Protein AF-A0AAW2D4H1-F1 (afdb_monomer_lite)

Secondary structure (DSSP, 8-state):
--------------------------------S-----PPPP--------PPPSSPPPGGGS-PPPPHHHHHS------------S-HHHHHHHTSTT--HHHHHHHHHHHHHTTSGGGGS-----

Radius of gyration: 29.61 Å; chains: 1; bounding box: 42×79×63 Å

pLDDT: mean 73.7, std 22.57, range [31.89, 97.81]

Structure (mmCIF, N/CA/C/O backbone):
data_AF-A0AAW2D4H1-F1
#
_entry.id   AF-A0AAW2D4H1-F1
#
loop_
_atom_site.group_PDB
_atom_site.id
_atom_site.type_symbol
_atom_site.label_atom_id
_atom_site.label_alt_id
_atom_site.label_comp_id
_atom_site.label_asym_id
_atom_site.label_entity_id
_atom_site.label_seq_id
_atom_site.pdbx_PDB_ins_code
_atom_site.Cartn_x
_atom_site.Cartn_y
_atom_site.Cartn_z
_atom_site.occupancy
_atom_site.B_iso_or_equiv
_atom_site.auth_seq_id
_atom_site.auth_c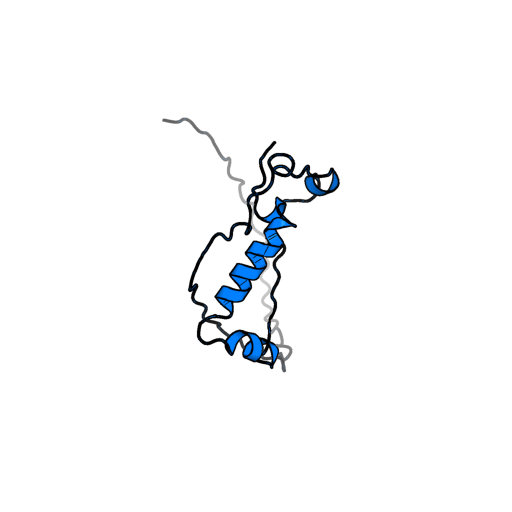omp_id
_atom_site.auth_asym_id
_atom_site.auth_atom_id
_atom_site.pdbx_PDB_model_num
ATOM 1 N N . MET A 1 1 ? -0.583 -34.265 37.117 1.00 39.25 1 MET A N 1
ATOM 2 C CA . MET A 1 1 ? -0.634 -35.539 36.367 1.00 39.25 1 MET A CA 1
ATOM 3 C C . MET A 1 1 ? -1.907 -36.240 36.821 1.00 39.25 1 MET A C 1
ATOM 5 O O . MET A 1 1 ? -1.938 -36.680 37.952 1.00 39.25 1 MET A O 1
ATOM 9 N N . GLY A 1 2 ? -3.047 -36.218 36.140 1.00 37.97 2 GLY A N 1
ATOM 10 C CA . GLY A 1 2 ? -3.307 -36.149 34.706 1.00 37.97 2 GLY A CA 1
ATOM 11 C C . GLY A 1 2 ? -4.088 -37.411 34.333 1.00 37.97 2 GLY A C 1
ATOM 12 O O . GLY A 1 2 ? -3.519 -38.286 33.697 1.00 37.97 2 GLY A O 1
ATOM 13 N N . ASP A 1 3 ? -5.336 -37.532 34.803 1.00 35.50 3 ASP A N 1
ATOM 14 C CA . ASP A 1 3 ? -6.242 -38.627 34.430 1.00 35.50 3 ASP A CA 1
ATOM 15 C C . ASP A 1 3 ? -7.138 -38.134 33.285 1.00 35.50 3 ASP A C 1
ATOM 17 O O . ASP A 1 3 ? -8.110 -37.406 33.486 1.00 35.50 3 ASP A O 1
ATOM 21 N N . GLY A 1 4 ? -6.712 -38.439 32.060 1.00 41.59 4 GLY A N 1
ATOM 22 C CA . GLY A 1 4 ? -7.370 -38.066 30.814 1.00 41.59 4 GLY A CA 1
ATOM 23 C C . GLY A 1 4 ? -7.691 -39.317 30.012 1.00 41.59 4 GLY A C 1
ATOM 24 O O . GLY A 1 4 ? -6.868 -39.795 29.236 1.00 41.59 4 GLY A O 1
ATOM 25 N N . ARG A 1 5 ? -8.902 -39.839 30.209 1.00 42.41 5 ARG A N 1
ATOM 26 C CA . ARG A 1 5 ? -9.522 -40.872 29.373 1.00 42.41 5 ARG A CA 1
ATOM 27 C C . ARG A 1 5 ? -9.849 -40.298 27.995 1.00 42.41 5 ARG A C 1
ATOM 29 O O . ARG A 1 5 ? -10.676 -39.398 27.912 1.00 42.41 5 ARG A O 1
ATOM 36 N N . TRP A 1 6 ? -9.288 -40.884 26.936 1.00 32.50 6 TRP A N 1
ATOM 37 C CA . TRP A 1 6 ? -9.832 -40.798 25.579 1.00 32.50 6 TRP A CA 1
ATOM 38 C C . TRP A 1 6 ? -9.635 -42.093 24.784 1.00 32.50 6 TRP A C 1
ATOM 40 O O . TRP A 1 6 ? -8.609 -42.758 24.887 1.00 32.50 6 TRP A O 1
ATOM 50 N N . ALA A 1 7 ? -10.642 -42.331 23.939 1.00 36.66 7 ALA A N 1
ATOM 51 C CA . ALA A 1 7 ? -10.706 -43.197 22.763 1.00 36.66 7 ALA A CA 1
ATOM 52 C C . ALA A 1 7 ? -10.876 -44.713 22.981 1.00 36.66 7 ALA A C 1
ATOM 54 O O . ALA A 1 7 ? -9.922 -45.485 23.041 1.00 36.66 7 ALA A O 1
ATOM 55 N N . MET A 1 8 ? -12.141 -45.151 22.939 1.00 41.62 8 MET A N 1
ATOM 56 C CA . MET A 1 8 ? -12.475 -46.475 22.417 1.00 41.62 8 MET A CA 1
ATOM 57 C C . MET A 1 8 ? -12.101 -46.540 20.933 1.00 41.62 8 MET A C 1
ATOM 59 O O . MET A 1 8 ? -12.550 -45.722 20.129 1.00 41.62 8 MET A O 1
ATOM 63 N N . GLY A 1 9 ? -11.279 -47.528 20.590 1.00 35.72 9 GLY A N 1
ATOM 64 C CA . GLY A 1 9 ? -10.988 -47.908 19.217 1.00 35.72 9 GLY A CA 1
ATOM 65 C C . GLY A 1 9 ? -12.203 -48.553 18.555 1.00 35.72 9 GLY A C 1
ATOM 66 O O . GLY A 1 9 ? -12.849 -49.431 19.126 1.00 35.72 9 GLY A O 1
ATOM 67 N N . LEU A 1 10 ? -12.492 -48.138 17.324 1.00 42.41 10 LEU A N 1
ATOM 68 C CA . LEU A 1 10 ? -13.411 -48.850 16.447 1.00 42.41 10 LEU A CA 1
ATOM 69 C C . LEU A 1 10 ? -12.706 -50.095 15.905 1.00 42.41 10 LEU A C 1
ATOM 71 O O . LEU A 1 10 ? -11.738 -50.019 15.145 1.00 42.41 10 LEU A O 1
ATOM 75 N N . GLY A 1 11 ? -13.197 -51.247 16.357 1.00 36.50 11 GLY A N 1
ATOM 76 C CA . GLY A 1 11 ? -12.828 -52.561 15.861 1.00 36.50 11 GLY A CA 1
ATOM 77 C C . GLY A 1 11 ? -13.186 -52.732 14.386 1.00 36.50 11 GLY A C 1
ATOM 78 O O . GLY A 1 11 ? -14.227 -52.288 13.906 1.00 36.50 11 GLY A O 1
ATOM 79 N N . ARG A 1 12 ? -12.275 -53.397 13.680 1.00 38.38 12 ARG A N 1
ATOM 80 C CA . ARG A 1 12 ? -12.410 -53.869 12.303 1.00 38.38 12 ARG A CA 1
ATOM 81 C C . ARG A 1 12 ? -13.477 -54.966 12.225 1.00 38.38 12 ARG A C 1
ATOM 83 O O . ARG A 1 12 ? -13.534 -55.814 13.111 1.00 38.38 12 ARG A O 1
ATOM 90 N N . LEU A 1 13 ? -14.187 -55.047 11.101 1.00 34.97 13 LEU A N 1
ATOM 91 C CA . LEU A 1 13 ? -14.664 -56.326 10.572 1.00 34.97 13 LEU A CA 1
ATOM 92 C C . LEU A 1 13 ? -14.050 -56.516 9.183 1.00 34.97 13 LEU A C 1
ATOM 94 O O . LEU A 1 13 ? -14.068 -55.603 8.359 1.00 34.97 13 LEU A O 1
ATOM 98 N N . ALA A 1 14 ? -13.450 -57.680 8.963 1.00 38.44 14 ALA A N 1
ATOM 99 C CA . ALA A 1 14 ? -12.768 -58.050 7.735 1.00 38.44 14 ALA A CA 1
ATOM 100 C C . ALA A 1 14 ? -13.439 -59.262 7.077 1.00 38.44 14 ALA A C 1
ATOM 102 O O . ALA A 1 14 ? -14.076 -60.067 7.749 1.00 38.44 14 ALA A O 1
ATOM 103 N N . MET A 1 15 ? -13.106 -59.408 5.791 1.00 31.89 15 MET A N 1
ATOM 104 C CA . MET A 1 15 ? -13.123 -60.606 4.943 1.00 31.89 15 MET A CA 1
ATOM 105 C C . MET A 1 15 ? -14.374 -60.876 4.097 1.00 31.89 15 MET A C 1
ATOM 107 O O . MET A 1 15 ? -15.346 -61.478 4.533 1.00 31.89 15 MET A O 1
ATOM 111 N N . GLY A 1 16 ? -14.233 -60.562 2.807 1.00 32.69 16 GLY A N 1
ATOM 112 C CA . GLY A 1 16 ? -14.757 -61.378 1.717 1.00 32.69 16 GLY A CA 1
ATOM 113 C C . GLY A 1 16 ? -13.597 -61.756 0.792 1.00 32.69 16 GLY A C 1
ATOM 114 O O . GLY A 1 16 ? -13.008 -60.888 0.152 1.00 32.69 16 GLY A O 1
ATOM 115 N N . LEU A 1 17 ? -13.232 -63.039 0.778 1.00 36.53 17 LEU A N 1
ATOM 116 C CA . LEU A 1 17 ? -12.260 -63.640 -0.136 1.00 36.53 17 LEU A CA 1
ATOM 117 C C . LEU A 1 17 ? -12.914 -63.839 -1.508 1.00 36.53 17 LEU A C 1
ATOM 119 O O . LEU A 1 17 ? -13.886 -64.578 -1.629 1.00 36.53 17 LEU A O 1
ATOM 123 N N . GLY A 1 18 ? -12.345 -63.218 -2.538 1.00 35.84 18 GLY A N 1
ATOM 124 C CA . GLY A 1 18 ? -12.681 -63.458 -3.938 1.00 35.84 18 GLY A CA 1
ATOM 125 C C . GLY A 1 18 ? -11.406 -63.451 -4.770 1.00 35.84 18 GLY A C 1
ATOM 126 O O . GLY A 1 18 ? -10.929 -62.400 -5.186 1.00 35.84 18 GLY A O 1
ATOM 127 N N . VAL A 1 19 ? -10.823 -64.633 -4.969 1.00 39.22 19 VAL A N 1
ATOM 128 C CA . VAL A 1 19 ? -9.710 -64.853 -5.896 1.00 39.22 19 VAL A CA 1
ATOM 129 C C . VAL A 1 19 ? -10.276 -64.835 -7.314 1.00 39.22 19 VAL A C 1
ATOM 131 O O . VAL A 1 19 ? -10.979 -65.753 -7.720 1.00 39.22 19 VAL A O 1
ATOM 134 N N . GLY A 1 20 ? -9.952 -63.786 -8.065 1.00 36.38 20 GLY A N 1
ATOM 135 C CA . GLY A 1 20 ? -10.262 -63.648 -9.484 1.00 36.38 20 GLY A CA 1
ATOM 136 C C . GLY A 1 20 ? -9.147 -62.866 -10.161 1.00 36.38 20 GLY A C 1
ATOM 137 O O . GLY A 1 20 ? -9.109 -61.641 -10.122 1.00 36.38 20 GLY A O 1
ATOM 138 N N . ARG A 1 21 ? -8.188 -63.592 -10.731 1.00 43.25 21 ARG A N 1
ATOM 139 C CA . ARG A 1 21 ? -7.078 -63.046 -11.509 1.00 43.25 21 ARG A CA 1
ATOM 140 C C . ARG A 1 21 ? -7.631 -62.599 -12.865 1.00 43.25 21 ARG A C 1
ATOM 142 O O . ARG A 1 21 ? -7.955 -63.446 -13.689 1.00 43.25 21 ARG A O 1
ATOM 149 N N . GLN A 1 22 ? -7.690 -61.296 -13.118 1.00 39.09 22 GLN A N 1
ATOM 150 C CA . GLN A 1 22 ? -7.777 -60.779 -14.482 1.00 39.09 22 GLN A CA 1
ATOM 151 C C . GLN A 1 22 ? -6.876 -59.552 -14.610 1.00 39.09 22 GLN A C 1
ATOM 153 O O . GLN A 1 22 ? -7.150 -58.479 -14.081 1.00 39.09 22 GLN A O 1
ATOM 158 N N . ALA A 1 23 ? -5.746 -59.760 -15.284 1.00 45.53 23 ALA A N 1
ATOM 159 C CA . ALA A 1 23 ? -4.864 -58.707 -15.749 1.00 45.53 23 ALA A CA 1
ATOM 160 C C . ALA A 1 23 ? -5.573 -57.967 -16.894 1.00 45.53 23 ALA A C 1
ATOM 162 O O . ALA A 1 23 ? -5.450 -58.329 -18.061 1.00 45.53 23 ALA A O 1
ATOM 163 N N . GLY A 1 24 ? -6.368 -56.959 -16.544 1.00 37.62 24 GLY A N 1
ATOM 164 C CA . GLY A 1 24 ? -6.857 -55.960 -17.483 1.00 37.62 24 GLY A CA 1
ATOM 165 C C . GLY A 1 24 ? -5.780 -54.901 -17.655 1.00 37.62 24 GLY A C 1
ATOM 166 O O . GLY A 1 24 ? -5.629 -54.026 -16.808 1.00 37.62 24 GLY A O 1
ATOM 167 N N . SER A 1 25 ? -4.998 -55.016 -18.726 1.00 42.81 25 SER A N 1
ATOM 168 C CA . SER A 1 25 ? -4.071 -53.978 -19.166 1.00 42.81 25 SER A CA 1
ATOM 169 C C . SER A 1 25 ? -4.870 -52.691 -19.396 1.00 42.81 25 SER A C 1
ATOM 171 O O . SER A 1 25 ? -5.652 -52.601 -20.345 1.00 42.81 25 SER A O 1
ATOM 173 N N . ALA A 1 26 ? -4.730 -51.714 -18.497 1.00 41.94 26 ALA A N 1
ATOM 174 C CA . ALA A 1 26 ? -5.222 -50.368 -18.734 1.00 41.94 26 ALA A CA 1
ATOM 175 C C . ALA A 1 26 ? -4.384 -49.790 -19.877 1.00 41.94 26 ALA A C 1
ATOM 177 O O . ALA A 1 26 ? -3.253 -49.345 -19.693 1.00 41.94 26 ALA A O 1
ATOM 178 N N . LYS A 1 27 ? -4.936 -49.903 -21.085 1.00 46.78 27 LYS A N 1
ATOM 179 C CA . LYS A 1 27 ? -4.441 -49.297 -22.313 1.00 46.78 27 LYS A CA 1
ATOM 180 C C . LYS A 1 27 ? -4.147 -47.826 -22.017 1.00 46.78 27 LYS A C 1
ATOM 182 O O . LYS A 1 27 ? -5.073 -47.074 -21.720 1.00 46.78 27 LYS A O 1
ATOM 187 N N . GLN A 1 28 ? -2.872 -47.436 -22.059 1.00 46.88 28 GLN A N 1
ATOM 188 C CA . GLN A 1 28 ? -2.508 -46.025 -22.065 1.00 46.88 28 GLN A CA 1
ATOM 189 C C . GLN A 1 28 ? -3.162 -45.401 -23.295 1.00 46.88 28 GLN A C 1
ATOM 191 O O . GLN A 1 28 ? -2.829 -45.730 -24.433 1.00 46.88 28 GLN A O 1
ATOM 196 N N . ILE A 1 29 ? -4.166 -44.569 -23.048 1.00 46.25 29 ILE A N 1
ATOM 197 C CA . ILE A 1 29 ? -4.687 -43.649 -24.045 1.00 46.25 29 ILE A CA 1
ATOM 198 C C . ILE A 1 29 ? -3.627 -42.556 -24.133 1.00 46.25 29 ILE A C 1
ATOM 200 O O . ILE A 1 29 ? -3.303 -41.937 -23.121 1.00 46.25 29 ILE A O 1
ATOM 204 N N . GLY A 1 30 ? -3.012 -42.448 -25.311 1.00 44.47 30 GLY A N 1
ATOM 205 C CA . GLY A 1 30 ? -1.860 -41.597 -25.574 1.00 44.47 30 GLY A CA 1
ATOM 206 C C . GLY A 1 30 ? -2.100 -40.165 -25.119 1.00 44.47 30 GLY A C 1
ATOM 207 O O . GLY A 1 30 ? -3.026 -39.506 -25.585 1.00 44.47 30 GLY A O 1
ATOM 208 N N . ASP A 1 31 ? -1.249 -39.710 -24.207 1.00 47.47 31 ASP A N 1
ATOM 209 C CA . ASP A 1 31 ? -1.188 -38.326 -23.759 1.00 47.47 31 ASP A CA 1
ATOM 210 C C . ASP A 1 31 ? -0.292 -37.559 -24.743 1.00 47.47 31 ASP A C 1
ATOM 212 O O . ASP A 1 31 ? 0.866 -37.232 -24.476 1.00 47.47 31 ASP A O 1
ATOM 216 N N . GLU A 1 32 ? -0.793 -37.384 -25.967 1.00 51.50 32 GLU A N 1
ATOM 217 C CA . GLU A 1 32 ? -0.157 -36.511 -26.944 1.00 51.50 32 GLU A CA 1
ATOM 218 C C . GLU A 1 32 ? -0.589 -35.065 -26.684 1.00 51.50 32 GLU A C 1
ATOM 220 O O . GLU A 1 32 ? -1.694 -34.643 -27.017 1.00 51.50 32 GLU A O 1
ATOM 225 N N . GLY A 1 33 ? 0.353 -34.275 -26.164 1.00 54.44 33 GLY A N 1
ATOM 226 C CA . GLY A 1 33 ? 0.618 -32.995 -26.816 1.00 54.44 33 GLY A CA 1
ATOM 227 C C . GLY A 1 33 ? 0.316 -31.703 -26.063 1.00 54.44 33 GLY A C 1
ATOM 228 O O . GLY A 1 33 ? 0.113 -30.686 -26.714 1.00 54.44 33 GLY A O 1
ATOM 229 N N . ALA A 1 34 ? 0.374 -31.671 -24.732 1.00 60.31 34 ALA A N 1
ATOM 230 C CA . ALA A 1 34 ? 0.640 -30.419 -24.013 1.00 60.31 34 ALA A CA 1
ATOM 231 C C . ALA A 1 34 ? 1.661 -30.662 -22.896 1.00 60.31 34 ALA A C 1
ATOM 233 O O . ALA A 1 34 ? 1.328 -30.831 -21.725 1.00 60.31 34 ALA A O 1
ATOM 234 N N . SER A 1 35 ? 2.943 -30.693 -23.279 1.00 70.31 35 SER A N 1
ATOM 235 C CA . SER A 1 35 ? 4.059 -30.711 -22.332 1.00 70.31 35 SER A CA 1
ATOM 236 C C . SER A 1 35 ? 4.150 -29.346 -21.644 1.00 70.31 35 SER A C 1
ATOM 238 O O . SER A 1 35 ? 4.842 -28.432 -22.101 1.00 70.31 35 SER A O 1
ATOM 240 N N . TRP A 1 36 ? 3.406 -29.177 -20.551 1.00 69.56 36 TRP A N 1
ATOM 241 C CA . TRP A 1 36 ? 3.544 -28.014 -19.684 1.00 69.56 36 TRP A CA 1
ATOM 242 C C . TRP A 1 36 ? 4.936 -28.037 -19.065 1.00 69.56 36 TRP A C 1
ATOM 244 O O . TRP A 1 36 ? 5.244 -28.848 -18.188 1.00 69.56 36 TRP A O 1
ATOM 254 N N . ARG A 1 37 ? 5.805 -27.140 -19.529 1.00 80.69 37 ARG A N 1
ATOM 255 C CA . ARG A 1 37 ? 7.103 -26.942 -18.893 1.00 80.69 37 ARG A CA 1
ATOM 256 C C . ARG A 1 37 ? 6.867 -26.356 -17.507 1.00 80.69 37 ARG A C 1
ATOM 258 O O . ARG A 1 37 ? 6.388 -25.233 -17.375 1.00 80.69 37 ARG A O 1
ATOM 265 N N . LYS A 1 38 ? 7.225 -27.114 -16.469 1.00 84.00 38 LYS A N 1
ATOM 266 C CA . LYS A 1 38 ? 7.372 -26.567 -15.119 1.00 84.00 38 LYS A CA 1
ATOM 267 C C . LYS A 1 38 ? 8.539 -25.588 -15.146 1.00 84.00 38 LYS A C 1
ATOM 269 O O . LYS A 1 38 ? 9.687 -26.002 -15.280 1.00 84.00 38 LYS A O 1
ATOM 274 N N . VAL A 1 39 ? 8.238 -24.301 -15.041 1.00 86.88 39 VAL A N 1
ATOM 275 C CA . VAL A 1 39 ? 9.250 -23.261 -14.861 1.00 86.88 39 VAL A CA 1
ATOM 276 C C . VAL A 1 39 ? 9.394 -23.020 -13.365 1.00 86.88 39 VAL A C 1
ATOM 278 O O . VAL A 1 39 ? 8.417 -22.707 -12.687 1.00 86.88 39 VAL A O 1
ATOM 281 N N . LYS A 1 40 ? 10.609 -23.196 -12.843 1.00 90.31 40 LYS A N 1
ATOM 282 C CA . LYS A 1 40 ? 10.963 -22.778 -11.487 1.00 90.31 40 LYS A CA 1
ATOM 283 C C . LYS A 1 40 ? 11.401 -21.317 -11.566 1.00 90.31 40 LYS A C 1
ATOM 285 O O . LYS A 1 40 ? 12.382 -21.020 -12.240 1.00 90.31 40 LYS A O 1
ATOM 290 N N . VAL A 1 41 ? 10.659 -20.428 -10.917 1.00 91.50 41 VAL A N 1
ATOM 291 C CA . VAL A 1 41 ? 11.043 -19.020 -10.761 1.00 91.50 41 VAL A CA 1
ATOM 292 C C . VAL A 1 41 ? 11.727 -18.875 -9.408 1.00 91.50 41 VAL A C 1
ATOM 294 O O . VAL A 1 41 ? 11.199 -19.340 -8.399 1.00 91.50 41 VAL A O 1
ATOM 297 N N . GLU A 1 42 ? 12.907 -18.265 -9.394 1.00 93.00 42 GLU A N 1
ATOM 298 C CA . GLU A 1 42 ? 13.634 -17.926 -8.171 1.00 93.00 42 GLU A CA 1
ATOM 299 C C . GLU A 1 42 ? 13.406 -16.440 -7.886 1.00 93.00 42 GLU A C 1
ATOM 301 O O . GLU A 1 42 ? 13.603 -15.601 -8.763 1.00 93.00 42 GLU A O 1
ATOM 306 N N . LEU A 1 43 ? 12.903 -16.133 -6.690 1.00 90.81 43 LEU A N 1
ATOM 307 C CA . LEU A 1 43 ? 12.552 -14.783 -6.259 1.00 90.81 43 LEU A CA 1
ATOM 308 C C . LEU A 1 43 ? 13.253 -14.496 -4.933 1.00 90.81 43 LEU A C 1
ATOM 310 O O . LEU A 1 43 ? 13.207 -15.320 -4.020 1.00 90.81 43 LEU A O 1
ATOM 314 N N . GLU A 1 44 ? 13.863 -13.320 -4.834 1.00 94.38 44 GLU A N 1
ATOM 315 C CA . GLU A 1 44 ? 14.504 -12.819 -3.622 1.00 94.38 44 GLU A CA 1
ATOM 316 C C . GLU A 1 44 ? 13.770 -11.560 -3.136 1.00 94.38 44 GLU A C 1
ATOM 318 O O . GLU A 1 44 ? 13.473 -10.656 -3.922 1.00 94.38 44 GLU A O 1
ATOM 323 N N . GLU A 1 45 ? 13.441 -11.502 -1.843 1.00 91.31 45 GLU A N 1
ATOM 324 C CA . GLU A 1 45 ? 12.852 -10.312 -1.223 1.00 91.31 45 GLU A CA 1
ATOM 325 C C . GLU A 1 45 ? 13.955 -9.289 -0.924 1.00 91.31 45 GLU A C 1
ATOM 327 O O . GLU A 1 45 ? 14.788 -9.498 -0.048 1.00 91.31 45 GLU A O 1
ATOM 332 N N . ILE A 1 46 ? 13.948 -8.163 -1.643 1.00 91.31 46 ILE A N 1
ATOM 333 C CA . ILE A 1 46 ? 14.973 -7.116 -1.497 1.00 91.31 46 ILE A CA 1
ATOM 334 C C . ILE A 1 46 ? 14.686 -6.202 -0.291 1.00 91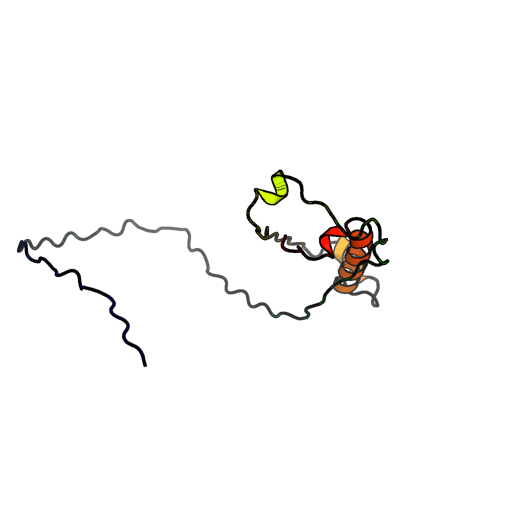.31 46 ILE A C 1
ATOM 336 O O . ILE A 1 46 ? 15.610 -5.717 0.360 1.00 91.31 46 ILE A O 1
ATOM 340 N N . SER A 1 47 ? 13.411 -5.919 0.005 1.00 91.94 47 SER A N 1
ATOM 341 C CA . SER A 1 47 ? 13.018 -4.998 1.083 1.00 91.94 47 SER A CA 1
ATOM 342 C C . SER A 1 47 ? 11.575 -5.209 1.548 1.00 91.94 47 SER A C 1
ATOM 344 O O . SER A 1 47 ? 10.700 -5.416 0.707 1.00 91.94 47 SER A O 1
ATOM 346 N N . ASN A 1 48 ? 11.321 -5.000 2.845 1.00 94.06 48 ASN A N 1
ATOM 347 C CA . ASN A 1 48 ? 9.990 -4.977 3.457 1.00 94.06 48 ASN A CA 1
ATOM 348 C C . ASN A 1 48 ? 9.797 -3.680 4.257 1.00 94.06 48 ASN A C 1
ATOM 350 O O . ASN A 1 48 ? 10.566 -3.406 5.180 1.00 94.06 48 ASN A O 1
ATOM 354 N N . GLU A 1 49 ? 8.810 -2.856 3.900 1.00 94.25 49 GLU A N 1
ATOM 355 C CA . GLU A 1 49 ? 8.629 -1.529 4.502 1.00 94.25 49 GLU A CA 1
ATOM 356 C C . GLU A 1 49 ? 7.153 -1.160 4.689 1.00 94.25 49 GLU A C 1
ATOM 358 O O . GLU A 1 49 ? 6.320 -1.357 3.803 1.00 94.25 49 GLU A O 1
ATOM 363 N N . ASN A 1 50 ? 6.842 -0.514 5.819 1.00 95.62 50 ASN A N 1
ATOM 364 C CA . ASN A 1 50 ? 5.516 0.041 6.093 1.00 95.62 50 ASN A CA 1
ATOM 365 C C . ASN A 1 50 ? 5.435 1.495 5.613 1.00 95.62 50 ASN A C 1
ATOM 367 O O . ASN A 1 50 ? 6.002 2.400 6.232 1.00 95.62 50 ASN A O 1
ATOM 371 N N . ILE A 1 51 ? 4.666 1.737 4.554 1.00 96.69 51 ILE A N 1
ATOM 372 C CA . ILE A 1 51 ? 4.492 3.073 3.977 1.00 96.69 51 ILE A CA 1
ATOM 373 C C . ILE A 1 51 ? 3.372 3.809 4.715 1.00 96.69 51 ILE A C 1
ATOM 375 O O . ILE A 1 51 ? 2.237 3.344 4.793 1.00 96.69 51 ILE A O 1
ATOM 379 N N . LYS A 1 52 ? 3.699 4.975 5.277 1.00 96.00 52 LYS A N 1
ATOM 380 C CA . LYS A 1 52 ? 2.736 5.850 5.960 1.00 96.00 52 LYS A CA 1
ATOM 381 C C . LYS A 1 52 ? 2.115 6.846 4.973 1.00 96.00 52 LYS A C 1
ATOM 383 O O . LYS A 1 52 ? 2.756 7.168 3.972 1.00 96.00 52 LYS A O 1
ATOM 388 N N . PRO A 1 53 ? 0.920 7.389 5.263 1.00 96.69 53 PRO A N 1
ATOM 389 C CA . PRO A 1 53 ? 0.377 8.519 4.517 1.00 96.69 53 PRO A CA 1
ATOM 390 C C . PRO A 1 53 ? 1.324 9.725 4.567 1.00 96.69 53 PRO A C 1
ATOM 392 O O . PRO A 1 53 ? 1.938 9.975 5.607 1.00 96.69 53 PRO A O 1
ATOM 395 N N . SER A 1 54 ? 1.393 10.510 3.490 1.00 97.12 54 SER A N 1
ATOM 396 C CA . SER A 1 54 ? 2.298 11.669 3.408 1.00 97.12 54 SER A CA 1
ATOM 397 C C . SER A 1 54 ? 1.929 12.808 4.362 1.00 97.12 54 SER A C 1
ATOM 399 O O . SER A 1 54 ? 2.758 13.652 4.697 1.00 97.12 54 SER A O 1
ATOM 401 N N . SER A 1 55 ? 0.698 12.807 4.878 1.00 95.38 55 SER A N 1
ATOM 402 C CA . SER A 1 55 ? 0.287 13.649 6.000 1.00 95.38 55 SER A CA 1
ATOM 403 C C . SER A 1 55 ? -0.572 12.858 6.985 1.00 95.38 55 SER A C 1
ATOM 405 O O . SER A 1 55 ? -1.356 12.017 6.542 1.00 95.38 55 SER A O 1
ATOM 407 N N . PRO A 1 56 ? -0.499 13.152 8.293 1.00 93.62 56 PRO A N 1
ATOM 408 C CA . PRO A 1 56 ? -1.249 12.418 9.304 1.00 93.62 56 PRO A CA 1
ATOM 409 C C . PRO A 1 56 ? -2.762 12.515 9.081 1.00 93.62 56 PRO A C 1
ATOM 411 O O . PRO A 1 56 ? -3.290 13.582 8.765 1.00 93.62 56 PRO A O 1
ATOM 414 N N . THR A 1 57 ? -3.463 11.403 9.303 1.00 94.31 57 THR A N 1
ATOM 415 C CA . THR A 1 57 ? -4.926 11.355 9.238 1.00 94.31 57 THR A CA 1
ATOM 416 C C . THR A 1 57 ? -5.532 12.235 10.341 1.00 94.31 57 THR A C 1
ATOM 418 O O . THR A 1 57 ? -5.220 12.021 11.525 1.00 94.31 57 THR A O 1
ATOM 421 N N . PRO A 1 58 ? -6.398 13.211 9.995 1.00 92.62 58 PRO A N 1
ATOM 422 C CA . PRO A 1 58 ? -7.111 14.028 10.972 1.00 92.62 58 PRO A CA 1
ATOM 423 C C . PRO A 1 58 ? -7.850 13.169 11.999 1.00 92.62 58 PRO A C 1
ATOM 425 O O . PRO A 1 58 ? -8.358 12.099 11.673 1.00 92.62 58 PRO A O 1
ATOM 428 N N . THR A 1 59 ? -7.936 13.636 13.245 1.00 91.62 59 THR A N 1
ATOM 429 C CA . THR A 1 59 ? -8.488 12.865 14.376 1.00 91.62 59 THR A CA 1
ATOM 430 C C . THR A 1 59 ? -9.895 12.330 14.123 1.00 91.62 59 THR A C 1
ATOM 432 O O . THR A 1 59 ? -10.168 11.177 14.445 1.00 91.62 59 THR A O 1
ATOM 435 N N . HIS A 1 60 ? -10.755 13.128 13.491 1.00 90.44 60 HIS A N 1
ATOM 436 C CA . HIS A 1 60 ? -12.133 12.761 13.159 1.00 90.44 60 HIS A CA 1
ATOM 437 C C . HIS A 1 60 ? -12.257 11.718 12.033 1.00 90.44 60 HIS A C 1
ATOM 439 O O . HIS A 1 60 ? -13.313 11.118 11.890 1.00 90.44 60 HIS A O 1
ATOM 445 N N . LEU A 1 61 ? -11.192 11.474 11.258 1.00 89.62 61 LEU A N 1
ATOM 446 C CA . LEU A 1 61 ? -11.144 10.470 10.185 1.00 89.62 61 LEU A CA 1
ATOM 447 C C . LEU A 1 61 ? -10.333 9.232 10.583 1.00 89.62 61 LEU A C 1
ATOM 449 O O . LEU A 1 61 ? -10.034 8.389 9.752 1.00 89.62 61 LEU A O 1
ATOM 453 N N . ARG A 1 62 ? -9.918 9.093 11.844 1.00 87.81 62 ARG A N 1
ATOM 454 C CA . ARG A 1 62 ? -9.065 7.959 12.245 1.00 87.81 62 ARG A CA 1
ATOM 455 C C . ARG A 1 62 ? -9.769 6.607 12.208 1.00 87.81 62 ARG A C 1
ATOM 457 O O . ARG A 1 62 ? -9.087 5.588 12.190 1.00 87.81 62 ARG A O 1
ATOM 464 N N . TYR A 1 63 ? -11.096 6.603 12.215 1.00 90.25 63 TYR A N 1
ATOM 465 C CA . TYR A 1 63 ? -11.895 5.391 12.264 1.00 90.25 63 TYR A CA 1
ATOM 466 C C . TYR A 1 63 ? -12.821 5.331 11.060 1.00 90.25 63 TYR A C 1
ATOM 468 O O . TYR A 1 63 ? -13.579 6.264 10.804 1.00 90.25 63 TYR A O 1
ATOM 476 N N . TYR A 1 64 ? -12.757 4.212 10.347 1.00 91.12 64 TYR A N 1
ATOM 477 C CA . TYR A 1 64 ? -13.717 3.858 9.316 1.00 91.12 64 TYR A CA 1
ATOM 478 C C . TYR A 1 64 ? -14.710 2.860 9.910 1.00 91.12 64 TYR A C 1
ATOM 480 O O . TYR A 1 64 ? -14.305 1.826 10.442 1.00 91.12 64 TYR A O 1
ATOM 488 N N . GLN A 1 65 ? -15.997 3.197 9.870 1.00 91.81 65 GLN A N 1
ATOM 489 C CA . GLN A 1 65 ? -17.054 2.323 10.366 1.00 91.81 65 GLN A CA 1
ATOM 490 C C . GLN A 1 65 ? -17.399 1.296 9.290 1.00 91.81 65 GLN A C 1
ATOM 492 O O . GLN A 1 65 ? -17.825 1.663 8.197 1.00 91.81 65 GLN A O 1
ATOM 497 N N . LEU A 1 66 ? -17.204 0.017 9.610 1.00 91.00 66 LEU A N 1
ATOM 498 C CA . LEU A 1 66 ? -17.561 -1.081 8.719 1.00 91.00 66 LEU A CA 1
ATOM 499 C C . LEU A 1 66 ? -19.079 -1.172 8.588 1.00 91.00 66 LEU A C 1
ATOM 501 O O . LEU A 1 66 ? -19.802 -1.198 9.588 1.00 91.00 66 LEU A O 1
ATOM 505 N N . SER A 1 67 ? -19.552 -1.251 7.349 1.00 92.38 67 SER A N 1
ATOM 506 C CA . SER A 1 67 ? -20.961 -1.483 7.066 1.00 92.38 67 SER A CA 1
ATOM 507 C C . SER A 1 67 ? -21.371 -2.906 7.455 1.00 92.38 67 SER A C 1
ATOM 509 O O . SER A 1 67 ? -20.534 -3.774 7.708 1.00 92.38 67 SER A O 1
ATOM 511 N N . PHE A 1 68 ? -22.679 -3.170 7.465 1.00 92.81 68 PHE A N 1
ATOM 512 C CA . PHE A 1 68 ? -23.190 -4.527 7.659 1.00 92.81 68 PHE A CA 1
ATOM 513 C C . PHE A 1 68 ? -22.619 -5.506 6.621 1.00 92.81 68 PHE A C 1
ATOM 515 O O . PHE A 1 68 ? -22.235 -6.615 6.978 1.00 92.81 68 PHE A O 1
ATOM 522 N N . LEU A 1 69 ? -22.493 -5.077 5.359 1.00 92.81 69 LEU A N 1
ATOM 523 C CA . LEU A 1 69 ? -21.912 -5.911 4.308 1.00 92.81 69 LEU A CA 1
ATOM 524 C C . LEU A 1 69 ? -20.465 -6.279 4.650 1.00 92.81 69 LEU A C 1
ATOM 526 O O . LEU A 1 69 ? -20.143 -7.464 4.677 1.00 92.81 69 LEU A O 1
ATOM 530 N N . ASP A 1 70 ? -19.637 -5.298 5.015 1.00 90.06 70 ASP A N 1
ATOM 531 C CA . ASP A 1 70 ? -18.224 -5.519 5.357 1.00 90.06 70 ASP A CA 1
ATOM 532 C C . ASP A 1 70 ? -18.034 -6.515 6.515 1.00 90.06 70 ASP A C 1
ATOM 534 O O . ASP A 1 70 ? -17.058 -7.257 6.532 1.00 90.06 70 ASP A O 1
ATOM 538 N N . GLN A 1 71 ? -18.970 -6.557 7.470 1.00 89.81 71 GLN A N 1
ATOM 539 C CA . GLN A 1 71 ? -18.934 -7.483 8.612 1.00 89.81 71 GLN A CA 1
ATOM 540 C C . GLN A 1 71 ? -19.397 -8.903 8.255 1.00 89.81 71 GLN A C 1
ATOM 542 O O . GLN A 1 71 ? -18.987 -9.865 8.899 1.00 89.81 71 GLN A O 1
ATOM 547 N N . THR A 1 72 ? -20.269 -9.045 7.251 1.00 91.62 72 THR A N 1
ATOM 548 C CA . THR A 1 72 ? -20.751 -10.360 6.793 1.00 91.62 72 THR A CA 1
ATOM 549 C C . THR A 1 72 ? -19.762 -11.080 5.882 1.00 91.62 72 THR A C 1
ATOM 551 O O . THR A 1 72 ? -19.804 -12.308 5.787 1.00 91.62 72 THR A O 1
ATOM 554 N N . PHE A 1 73 ? -18.870 -10.342 5.214 1.00 87.81 73 PHE A N 1
ATOM 555 C CA . PHE A 1 73 ? -17.823 -10.942 4.397 1.00 87.81 73 PHE A CA 1
ATOM 556 C C . PHE A 1 73 ? -16.700 -11.513 5.276 1.00 87.81 73 PHE A C 1
ATOM 558 O O . PHE A 1 73 ? -16.287 -10.882 6.250 1.00 87.81 73 PHE A O 1
ATOM 565 N N . PRO A 1 74 ? -16.166 -12.701 4.940 1.00 85.44 74 PRO A N 1
ATOM 566 C CA . PRO A 1 74 ? -15.026 -13.249 5.656 1.00 85.44 74 PRO A CA 1
ATOM 567 C C . PRO A 1 74 ? -13.789 -12.355 5.459 1.00 85.44 74 PRO A C 1
ATOM 569 O O . PRO A 1 74 ? -13.588 -11.819 4.364 1.00 85.44 74 PRO A O 1
ATOM 572 N N . PRO A 1 75 ? -12.917 -12.221 6.474 1.00 85.44 75 PRO A N 1
ATOM 573 C CA . PRO A 1 75 ? -11.673 -11.477 6.338 1.00 85.44 75 PRO A CA 1
ATOM 574 C C . PRO A 1 75 ? -10.745 -12.220 5.371 1.00 85.44 75 PRO A C 1
ATOM 576 O O . PRO A 1 75 ? -10.145 -13.237 5.718 1.00 85.44 75 PRO A O 1
ATOM 579 N N . MET A 1 76 ? -10.641 -11.726 4.138 1.00 87.62 76 MET A N 1
ATOM 580 C CA . MET A 1 76 ? -9.831 -12.342 3.091 1.00 87.62 76 MET A CA 1
ATOM 581 C C . MET A 1 76 ? -8.965 -11.315 2.367 1.00 87.62 76 MET A C 1
ATOM 583 O O . MET A 1 76 ? -9.413 -10.224 2.020 1.00 87.62 76 MET A O 1
ATOM 587 N N . TYR A 1 77 ? -7.716 -11.692 2.104 1.00 89.00 77 TYR A N 1
ATOM 588 C CA . TYR A 1 77 ? -6.838 -10.939 1.219 1.00 89.00 77 TYR A CA 1
ATOM 589 C C . TYR A 1 77 ? -7.160 -11.305 -0.226 1.00 89.00 77 TYR A C 1
ATOM 591 O O . TYR A 1 77 ? -7.165 -12.483 -0.579 1.00 89.00 77 TYR A O 1
ATOM 599 N N . VAL A 1 78 ? -7.416 -10.299 -1.061 1.00 91.62 78 VAL A N 1
ATOM 600 C CA . VAL A 1 78 ? -7.641 -10.486 -2.498 1.00 91.62 78 VAL A CA 1
ATOM 601 C C . VAL A 1 78 ? -6.303 -10.282 -3.217 1.00 91.62 78 VAL A C 1
ATOM 603 O O . VAL A 1 78 ? -5.845 -9.140 -3.310 1.00 91.62 78 VAL A O 1
ATOM 606 N N . PRO A 1 79 ? -5.625 -11.352 -3.674 1.00 92.75 79 PRO A N 1
ATOM 607 C CA . PRO A 1 79 ? -4.338 -11.213 -4.339 1.00 92.75 79 PRO A CA 1
ATOM 608 C C . PRO A 1 79 ? -4.520 -10.638 -5.749 1.00 92.75 79 PRO A C 1
ATOM 610 O O . PRO A 1 79 ? -5.359 -11.106 -6.517 1.00 92.75 79 PRO A O 1
ATOM 613 N N . PHE A 1 80 ? -3.683 -9.664 -6.109 1.00 93.44 80 PHE A N 1
ATOM 614 C CA . PHE A 1 80 ? -3.575 -9.133 -7.468 1.00 93.44 80 PHE A CA 1
ATOM 615 C C . PHE A 1 80 ? -2.127 -9.222 -7.954 1.00 93.44 80 PHE A C 1
ATOM 617 O O . PHE A 1 80 ? -1.197 -8.981 -7.186 1.00 93.44 80 PHE A O 1
ATOM 624 N N . LEU A 1 81 ? -1.944 -9.542 -9.238 1.00 91.94 81 LEU A N 1
ATOM 625 C CA . LEU A 1 81 ? -0.645 -9.575 -9.907 1.00 91.94 81 LEU A CA 1
ATOM 626 C C . LEU A 1 81 ? -0.709 -8.709 -11.167 1.00 91.94 81 LEU A C 1
ATOM 628 O O . LEU A 1 81 ? -1.512 -8.973 -12.061 1.00 91.94 81 LEU A O 1
ATOM 632 N N . PHE A 1 82 ? 0.155 -7.697 -11.238 1.00 88.44 82 PHE A N 1
ATOM 633 C CA . PHE A 1 82 ? 0.289 -6.819 -12.398 1.00 88.44 82 PHE A CA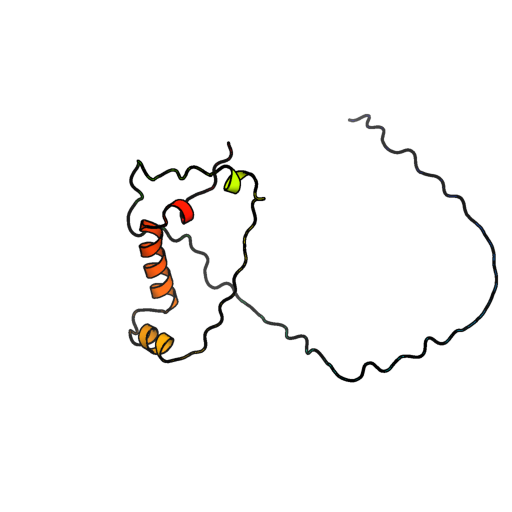 1
ATOM 634 C C . PHE A 1 82 ? 1.688 -6.982 -12.998 1.00 88.44 82 PHE A C 1
ATOM 636 O O . PHE A 1 82 ? 2.683 -6.841 -12.290 1.00 88.44 82 PHE A O 1
ATOM 643 N N . ILE A 1 83 ? 1.759 -7.288 -14.296 1.00 86.62 83 ILE A N 1
ATOM 644 C CA . ILE A 1 83 ? 3.014 -7.468 -15.038 1.00 86.62 83 ILE A CA 1
ATOM 645 C C . ILE A 1 83 ? 3.099 -6.360 -16.085 1.00 86.62 83 ILE A C 1
ATOM 647 O O . ILE A 1 83 ? 2.201 -6.216 -16.914 1.00 86.62 83 ILE A O 1
ATOM 651 N N . TYR A 1 84 ? 4.182 -5.589 -16.040 1.00 82.38 84 TYR A N 1
ATOM 652 C CA . TYR A 1 84 ? 4.448 -4.490 -16.962 1.00 82.38 84 TYR A CA 1
ATOM 653 C C . TYR A 1 84 ? 5.726 -4.785 -17.743 1.00 82.38 84 TYR A C 1
ATOM 655 O O . TYR A 1 84 ? 6.706 -5.256 -17.169 1.00 82.38 84 TYR A O 1
ATOM 663 N N . THR A 1 85 ? 5.721 -4.513 -19.046 1.00 82.25 85 THR A N 1
ATOM 664 C CA . THR A 1 85 ? 6.935 -4.552 -19.867 1.00 82.25 85 THR A CA 1
ATOM 665 C C . THR A 1 85 ? 7.713 -3.248 -19.709 1.00 82.25 85 THR A C 1
ATOM 667 O O . THR A 1 85 ? 7.130 -2.199 -19.417 1.00 82.25 85 THR A O 1
ATOM 670 N N . GLU A 1 86 ? 9.028 -3.290 -19.924 1.00 72.00 86 GLU A N 1
ATOM 671 C CA . GLU A 1 86 ? 9.847 -2.080 -20.034 1.00 72.00 86 GLU A CA 1
ATOM 672 C C . GLU A 1 86 ? 9.456 -1.304 -21.305 1.00 72.00 86 GLU A C 1
ATOM 674 O O . GLU A 1 86 ? 9.997 -1.514 -22.384 1.00 72.00 86 GLU A O 1
ATOM 679 N N . ASN A 1 87 ? 8.465 -0.421 -21.179 1.00 69.31 87 ASN A N 1
ATOM 680 C CA . ASN A 1 87 ? 8.041 0.523 -22.216 1.00 69.31 87 ASN A CA 1
ATOM 681 C C . ASN A 1 87 ? 8.405 1.963 -21.800 1.00 69.31 87 ASN A C 1
ATOM 683 O O . ASN A 1 87 ? 8.881 2.204 -20.688 1.00 69.31 87 ASN A O 1
ATOM 687 N N . ASP A 1 88 ? 8.069 2.946 -22.643 1.00 60.12 88 ASP A N 1
ATOM 688 C CA . ASP A 1 88 ? 8.292 4.387 -22.425 1.00 60.12 88 ASP A CA 1
ATOM 689 C C . ASP A 1 88 ? 7.866 4.931 -21.045 1.00 60.12 88 ASP A C 1
ATOM 691 O O . ASP A 1 88 ? 8.358 5.960 -20.592 1.00 60.12 88 ASP A O 1
ATOM 695 N N . ALA A 1 89 ? 6.918 4.287 -20.357 1.00 60.44 89 ALA A N 1
ATOM 696 C CA . ALA A 1 89 ? 6.508 4.688 -19.010 1.00 60.44 89 ALA A CA 1
ATOM 697 C C . AL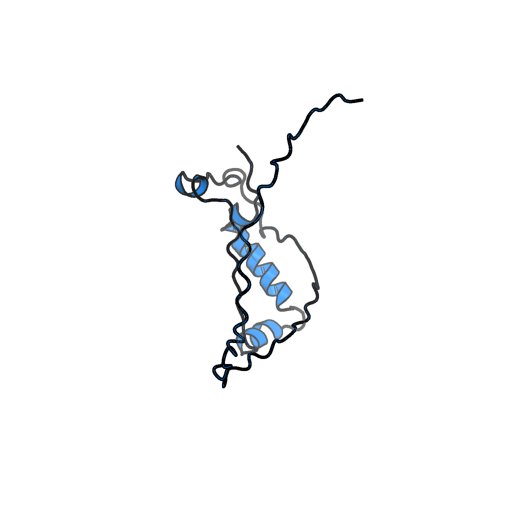A A 1 89 ? 7.579 4.377 -17.947 1.00 60.44 89 ALA A C 1
ATOM 699 O O . ALA A 1 89 ? 7.799 5.187 -17.048 1.00 60.44 89 ALA A O 1
ATOM 700 N N . TYR A 1 90 ? 8.268 3.238 -18.070 1.00 61.59 90 TYR A N 1
ATOM 701 C CA . TYR A 1 90 ? 9.386 2.879 -17.200 1.00 61.59 90 TYR A CA 1
ATOM 702 C C . TYR A 1 90 ? 10.588 3.787 -17.471 1.00 61.59 90 TYR A C 1
ATOM 704 O O . TYR A 1 90 ? 11.181 4.312 -16.530 1.00 61.59 90 TYR A O 1
ATOM 712 N N . SER A 1 91 ? 10.882 4.074 -18.746 1.00 62.44 91 SER A N 1
ATOM 713 C CA . SER A 1 91 ? 11.970 4.988 -19.112 1.00 62.44 91 SER A CA 1
ATOM 714 C C . SER A 1 91 ? 11.722 6.418 -18.620 1.00 62.44 91 SER A C 1
ATOM 716 O O . SER A 1 91 ? 12.645 7.019 -18.087 1.00 62.44 91 SER A O 1
ATOM 718 N N . LYS A 1 92 ? 10.481 6.930 -18.670 1.00 63.88 92 LYS A N 1
ATOM 719 C CA . LYS A 1 92 ? 10.111 8.247 -18.101 1.00 63.88 92 LYS A CA 1
ATOM 720 C C . LYS A 1 92 ? 10.309 8.346 -16.586 1.00 63.88 92 LYS A C 1
ATOM 722 O O . LYS A 1 92 ? 10.607 9.425 -16.081 1.00 63.88 92 LYS A O 1
ATOM 727 N N . ILE A 1 93 ? 10.118 7.247 -15.856 1.00 64.38 93 ILE A N 1
ATOM 728 C CA . ILE A 1 93 ? 10.341 7.197 -14.403 1.00 64.38 93 ILE A CA 1
ATOM 729 C C . ILE A 1 93 ? 11.837 7.035 -14.097 1.00 64.38 93 ILE A C 1
ATOM 731 O O . ILE A 1 93 ? 12.343 7.661 -13.172 1.00 64.38 93 ILE A O 1
ATOM 735 N N . SER A 1 94 ? 12.539 6.238 -14.905 1.00 59.53 94 SER A N 1
ATOM 736 C CA . SER A 1 94 ? 13.965 5.923 -14.772 1.00 59.53 94 SER A CA 1
ATOM 737 C C . SER A 1 94 ? 14.910 7.001 -15.324 1.00 59.53 94 SER A C 1
ATOM 739 O O . SER A 1 94 ? 16.115 6.902 -15.104 1.00 59.53 94 SER A O 1
ATOM 741 N N . THR A 1 95 ? 14.418 8.004 -16.062 1.00 57.91 95 THR A N 1
ATOM 742 C CA . THR A 1 95 ? 15.263 9.070 -16.634 1.00 57.91 95 THR A CA 1
ATOM 743 C C . THR A 1 95 ? 15.863 10.014 -15.598 1.00 57.91 95 THR A C 1
ATOM 745 O O . THR A 1 95 ? 16.833 10.691 -15.921 1.00 57.91 95 THR A O 1
ATOM 748 N N . ASP A 1 96 ? 15.311 10.079 -14.383 1.00 60.22 96 ASP A N 1
ATOM 749 C CA . ASP A 1 96 ? 15.944 10.772 -13.261 1.00 60.22 96 ASP A CA 1
ATOM 750 C C . ASP A 1 96 ? 16.886 9.783 -12.551 1.00 60.22 96 ASP A C 1
ATOM 752 O O . ASP A 1 96 ? 16.402 8.893 -11.845 1.00 60.22 96 ASP A O 1
ATOM 756 N N . PRO A 1 97 ? 18.222 9.911 -12.694 1.00 58.88 97 PRO A N 1
ATOM 757 C CA . PRO A 1 97 ? 19.173 8.983 -12.084 1.00 58.88 97 PRO A CA 1
ATOM 758 C C . PRO A 1 97 ? 19.068 8.943 -10.553 1.00 58.88 97 PRO A C 1
ATOM 760 O O . PRO A 1 97 ? 19.546 7.998 -9.929 1.00 58.88 97 PRO A O 1
ATOM 763 N N . ALA A 1 98 ? 18.451 9.961 -9.937 1.00 59.09 98 ALA A N 1
ATOM 764 C CA . ALA A 1 98 ? 18.251 10.038 -8.496 1.00 59.09 98 ALA A CA 1
ATOM 765 C C . ALA A 1 98 ? 16.993 9.294 -8.006 1.00 59.09 98 ALA A C 1
ATOM 767 O O . ALA A 1 98 ? 16.858 9.072 -6.799 1.00 59.09 98 ALA A O 1
ATOM 768 N N . LYS A 1 99 ? 16.062 8.899 -8.891 1.00 65.31 99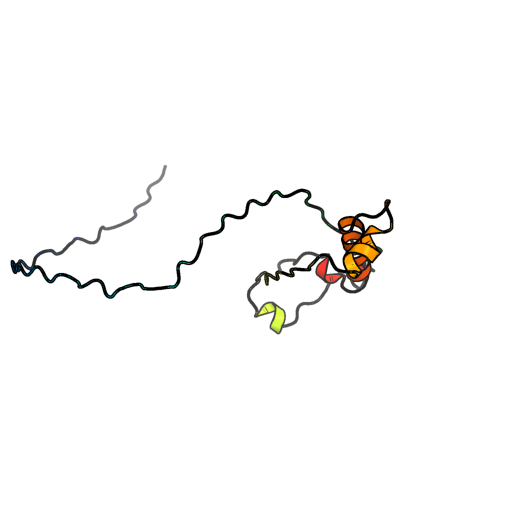 LYS A N 1
ATOM 769 C CA . LYS A 1 99 ? 14.788 8.268 -8.506 1.00 65.31 99 LYS A CA 1
ATOM 770 C C . LYS A 1 99 ? 14.640 6.872 -9.093 1.00 65.31 99 LYS A C 1
ATOM 772 O O . LYS A 1 99 ? 14.322 6.686 -10.260 1.00 65.31 99 LYS A O 1
ATOM 777 N N . SER A 1 100 ? 14.768 5.869 -8.227 1.00 79.50 100 SER A N 1
ATOM 778 C CA . SER A 1 100 ? 14.381 4.503 -8.580 1.00 79.50 100 SER A CA 1
ATOM 779 C C . SER A 1 100 ? 12.860 4.390 -8.772 1.00 79.50 100 SER A C 1
ATOM 781 O O . SER A 1 100 ? 12.085 5.084 -8.104 1.00 79.50 100 SER A O 1
ATOM 783 N N . PHE A 1 101 ? 12.415 3.462 -9.625 1.00 82.56 101 PHE A N 1
ATOM 784 C CA . PHE A 1 101 ? 10.993 3.136 -9.803 1.00 82.56 101 PHE A CA 1
ATOM 785 C C . PHE A 1 101 ? 10.302 2.808 -8.466 1.00 82.56 101 PHE A C 1
ATOM 787 O O . PHE A 1 101 ? 9.206 3.295 -8.187 1.00 82.56 101 PHE A O 1
ATOM 794 N N . SER A 1 102 ? 10.994 2.069 -7.591 1.00 86.25 102 SER A N 1
ATOM 795 C CA . SER A 1 102 ? 10.539 1.771 -6.228 1.00 86.25 102 SER A CA 1
ATOM 796 C C . SER A 1 102 ? 10.287 3.045 -5.415 1.00 86.25 102 SER A C 1
ATOM 798 O O . SER A 1 102 ? 9.236 3.184 -4.791 1.00 86.25 102 SER A O 1
ATOM 800 N N . THR A 1 103 ? 11.191 4.029 -5.477 1.00 89.19 103 THR A N 1
ATOM 801 C CA . THR A 1 103 ? 11.032 5.318 -4.785 1.00 89.19 103 THR A CA 1
ATOM 802 C C . THR A 1 103 ? 9.773 6.054 -5.245 1.00 89.19 103 THR A C 1
ATOM 804 O O . THR A 1 103 ? 9.027 6.573 -4.415 1.00 89.19 103 THR A O 1
ATOM 807 N N . VAL A 1 104 ? 9.505 6.069 -6.554 1.00 89.56 104 VAL A N 1
ATOM 808 C CA . VAL A 1 104 ? 8.321 6.731 -7.127 1.00 89.56 104 VAL A CA 1
ATOM 809 C C . VAL A 1 104 ? 7.027 6.028 -6.714 1.00 89.56 104 VAL A C 1
ATOM 811 O O . VAL A 1 104 ? 6.062 6.693 -6.326 1.00 89.56 104 VAL A O 1
ATOM 814 N N . LEU A 1 105 ? 7.005 4.692 -6.712 1.00 91.50 105 LEU A N 1
ATOM 815 C CA . LEU A 1 105 ? 5.861 3.927 -6.211 1.00 91.50 105 LEU A CA 1
ATOM 816 C C . LEU A 1 105 ? 5.614 4.176 -4.719 1.00 91.50 105 LEU A C 1
ATOM 818 O O . LEU A 1 105 ? 4.479 4.425 -4.318 1.00 91.50 105 LEU A O 1
ATOM 822 N N . LYS A 1 106 ? 6.668 4.181 -3.896 1.00 94.06 106 LYS A N 1
ATOM 823 C CA . LYS A 1 106 ? 6.555 4.453 -2.455 1.00 94.06 106 LYS A CA 1
ATOM 824 C C . LYS A 1 106 ? 5.994 5.852 -2.180 1.00 94.06 106 LYS A C 1
ATOM 826 O O . LYS A 1 106 ? 5.096 5.996 -1.351 1.00 94.06 106 LYS A O 1
ATOM 831 N N . GLN A 1 107 ? 6.490 6.869 -2.888 1.00 94.75 107 GLN A N 1
ATOM 832 C CA . GLN A 1 107 ? 6.023 8.254 -2.748 1.00 94.75 107 GLN A CA 1
ATOM 833 C C . GLN A 1 107 ? 4.565 8.408 -3.187 1.00 94.75 107 GLN A C 1
ATOM 835 O O . GLN A 1 107 ? 3.741 8.898 -2.418 1.00 94.75 107 GLN A O 1
ATOM 840 N N . SER A 1 108 ? 4.222 7.922 -4.383 1.00 95.31 108 SER A N 1
ATOM 841 C CA . SER A 1 108 ? 2.847 8.001 -4.889 1.00 95.31 108 SER A CA 1
ATOM 842 C C . SER A 1 108 ? 1.851 7.241 -4.008 1.00 95.31 108 SER A C 1
ATOM 844 O O . SER A 1 108 ? 0.760 7.748 -3.745 1.00 95.31 108 SER A O 1
ATOM 846 N N . LEU A 1 109 ? 2.230 6.074 -3.474 1.00 96.69 109 LEU A N 1
ATOM 847 C CA . LEU A 1 109 ? 1.399 5.347 -2.516 1.00 96.69 109 LEU A CA 1
ATOM 848 C C . LEU A 1 109 ? 1.194 6.155 -1.229 1.00 96.69 109 LEU A C 1
ATOM 850 O O . LEU A 1 109 ? 0.061 6.288 -0.771 1.00 96.69 109 LEU A O 1
ATOM 854 N N . SER A 1 110 ? 2.262 6.734 -0.672 1.00 97.81 110 SER A N 1
ATOM 855 C CA . SER A 1 110 ? 2.186 7.595 0.516 1.00 97.81 110 SER A CA 1
ATOM 856 C C . SER A 1 110 ? 1.207 8.762 0.317 1.00 97.81 110 SER A C 1
ATOM 858 O O . SER 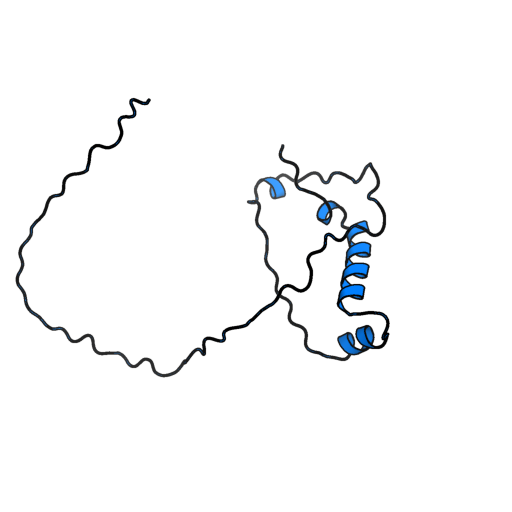A 1 110 ? 0.389 9.045 1.197 1.00 97.81 110 SER A O 1
ATOM 860 N N . ASP A 1 111 ? 1.215 9.387 -0.861 1.00 97.50 111 ASP A N 1
ATOM 861 C CA . ASP A 1 111 ? 0.306 10.486 -1.198 1.00 97.50 111 ASP A CA 1
ATOM 862 C C . ASP A 1 111 ? -1.153 10.044 -1.349 1.00 97.50 111 ASP A C 1
ATOM 864 O O . ASP A 1 111 ? -2.065 10.713 -0.853 1.00 97.50 111 ASP A O 1
ATOM 868 N N . VAL A 1 112 ? -1.403 8.898 -1.986 1.00 97.50 112 VAL A N 1
ATOM 869 C CA . VAL A 1 112 ? -2.763 8.360 -2.157 1.00 97.50 112 VAL A CA 1
ATOM 870 C C . VAL A 1 112 ? -3.352 7.899 -0.820 1.00 97.50 112 VAL A C 1
ATOM 872 O O . VAL A 1 112 ? -4.539 8.131 -0.562 1.00 97.50 112 VAL A O 1
ATOM 875 N N . LEU A 1 113 ? -2.534 7.342 0.078 1.00 96.75 113 LEU A N 1
ATOM 876 C CA . LEU A 1 113 ? -2.958 6.919 1.419 1.00 96.75 113 LEU A CA 1
ATOM 877 C C . LEU A 1 113 ? -3.474 8.075 2.286 1.00 96.75 113 LEU A C 1
ATOM 879 O O . LEU A 1 113 ? -4.230 7.834 3.221 1.00 96.75 113 LEU A O 1
ATOM 883 N N . LYS A 1 114 ? -3.153 9.336 1.968 1.00 94.31 114 LYS A N 1
ATOM 884 C CA . LYS A 1 114 ? -3.789 10.494 2.618 1.00 94.31 114 LYS A CA 1
ATOM 885 C C . LYS A 1 114 ? -5.302 10.529 2.377 1.00 94.31 114 LYS A C 1
ATOM 887 O O . LYS A 1 114 ? -6.060 10.907 3.267 1.00 94.31 114 LYS A O 1
ATOM 892 N N . ARG A 1 115 ? -5.739 10.173 1.165 1.00 93.06 115 ARG A N 1
ATOM 893 C CA . ARG A 1 115 ? -7.158 10.155 0.769 1.00 93.06 115 ARG A CA 1
ATOM 894 C C . ARG A 1 115 ? -7.819 8.835 1.149 1.00 93.06 115 ARG A C 1
ATOM 896 O O . ARG A 1 115 ? -8.925 8.842 1.673 1.00 93.06 115 ARG A O 1
ATOM 903 N N . TYR A 1 116 ? -7.109 7.728 0.954 1.00 94.31 116 TYR A N 1
ATOM 904 C CA . TYR A 1 116 ? -7.550 6.379 1.316 1.00 94.31 116 TYR A CA 1
ATOM 905 C C . TYR A 1 116 ? -6.980 5.949 2.671 1.00 94.31 116 TYR A C 1
ATOM 907 O O . TYR A 1 116 ? -6.441 4.855 2.827 1.00 94.31 116 TYR A O 1
ATOM 915 N N . TYR A 1 117 ? -7.112 6.823 3.667 1.00 93.44 117 TYR A N 1
ATOM 916 C CA . TYR A 1 117 ? -6.556 6.625 5.004 1.00 93.44 117 TYR A CA 1
ATOM 917 C C . TYR A 1 117 ? -6.970 5.318 5.709 1.00 93.44 117 TYR A C 1
ATOM 919 O O . TYR A 1 117 ? -6.145 4.830 6.486 1.00 93.44 117 TYR A O 1
ATOM 927 N N . PRO A 1 118 ? -8.152 4.694 5.465 1.00 93.69 118 PRO A N 1
ATOM 928 C CA . PRO A 1 118 ? -8.475 3.419 6.107 1.00 93.69 118 PRO A CA 1
ATOM 929 C C . PRO A 1 118 ? -7.494 2.300 5.731 1.00 93.69 118 PRO A C 1
ATOM 931 O O . PRO A 1 118 ? -7.220 1.431 6.554 1.00 93.69 118 PRO A O 1
ATOM 934 N N . LEU A 1 119 ? -6.902 2.356 4.529 1.00 94.12 119 LEU A N 1
ATOM 935 C CA . LEU A 1 119 ? -5.959 1.345 4.034 1.00 94.12 119 LEU A CA 1
ATOM 936 C C . LEU A 1 119 ? -4.594 1.388 4.739 1.00 94.12 119 LEU A C 1
ATOM 938 O O . LEU A 1 119 ? -3.865 0.403 4.713 1.00 94.12 119 LEU A O 1
ATOM 942 N N . ALA A 1 120 ? -4.252 2.505 5.388 1.00 94.75 120 ALA A N 1
ATOM 943 C CA . ALA A 1 120 ? -3.051 2.625 6.222 1.00 94.75 120 ALA A CA 1
ATOM 944 C C . ALA A 1 120 ? -3.305 2.250 7.698 1.00 94.75 120 ALA A C 1
ATOM 946 O O . ALA A 1 120 ? -2.405 2.367 8.535 1.00 94.75 120 ALA A O 1
ATOM 947 N N . GLY A 1 121 ? -4.541 1.873 8.038 1.00 93.00 121 GLY A N 1
ATOM 948 C CA . GLY A 1 121 ? -4.961 1.525 9.388 1.00 93.00 121 GLY A CA 1
ATOM 949 C C . GLY A 1 121 ? -4.736 0.055 9.741 1.00 93.00 121 GLY A C 1
ATOM 950 O O . GLY A 1 121 ? -4.028 -0.690 9.068 1.00 93.00 121 GLY A O 1
ATOM 951 N N . ARG A 1 122 ? -5.366 -0.367 10.836 1.00 91.31 122 ARG A N 1
ATOM 952 C CA . ARG A 1 122 ? -5.493 -1.774 11.228 1.00 91.31 122 ARG A CA 1
ATOM 953 C C . ARG A 1 122 ? -6.955 -2.053 11.534 1.00 91.31 122 ARG A C 1
ATOM 955 O O . ARG A 1 122 ? -7.639 -1.180 12.069 1.00 91.31 122 ARG A O 1
ATOM 962 N N . ILE A 1 123 ? -7.405 -3.263 11.223 1.00 88.88 123 ILE A N 1
ATOM 963 C CA . ILE A 1 123 ? -8.705 -3.747 11.683 1.00 88.88 123 ILE A CA 1
ATOM 964 C C . ILE A 1 123 ? -8.611 -3.894 13.203 1.00 88.88 123 ILE A C 1
ATOM 966 O O . ILE A 1 123 ? -7.626 -4.422 13.720 1.00 88.88 123 ILE A O 1
ATOM 970 N N . LYS A 1 124 ? -9.596 -3.350 13.915 1.00 83.06 124 LYS A N 1
ATOM 971 C CA . LYS A 1 124 ? -9.716 -3.487 15.362 1.00 83.06 124 LYS A CA 1
ATOM 972 C C . LYS A 1 124 ? -10.866 -4.447 15.631 1.00 83.06 124 LYS A C 1
ATOM 974 O O . LYS A 1 124 ? -11.974 -4.188 15.164 1.00 83.06 124 LYS A O 1
ATOM 979 N N . ASP A 1 125 ? -10.589 -5.515 16.369 1.00 70.31 125 ASP A N 1
ATOM 980 C CA . ASP A 1 125 ? -11.625 -6.437 16.826 1.00 70.31 125 ASP A CA 1
ATOM 981 C C . ASP A 1 125 ? -12.623 -5.691 17.727 1.00 70.31 125 ASP A C 1
ATOM 983 O O . ASP A 1 125 ? -12.239 -4.788 18.485 1.00 70.31 125 ASP A O 1
ATOM 987 N N . CYS A 1 126 ? -13.904 -6.022 17.574 1.00 52.72 126 CYS A N 1
ATOM 988 C CA . CYS A 1 126 ? -14.997 -5.496 18.391 1.00 52.72 126 CYS A CA 1
ATOM 989 C C . CYS A 1 126 ? -15.111 -6.265 19.708 1.00 52.72 126 CYS A C 1
ATOM 991 O O . CYS A 1 126 ? -14.967 -7.508 19.671 1.00 52.72 126 CYS A O 1
#

Sequence (126 aa):
MGDGRWAMGLGRLAMGLGVGRQAGSAKQIGDEGASWRKVKVELEEISNENIKPSSPTPTHLRYYQLSFLDQTFPPMYVPFLFIYTENDAYSKISTDPAKSFSTVLKQSLSDVLKRYYPLAGRIKDC

InterPro domains:
  IPR023213 Chloramphenicol acetyltransferase-like domain superfamily [G3DSA:3.30.559.10] (39-126)

Organism: NCBI:txid425828

Foldseek 3Di:
DDDDDDDDDDDDDDDDDDDDDDPPPPPPPDPPDDPPDDDDDDDDDPDDDQQAAPDDAPPVRQDDDDDPVNVPDDDDDDDDDDDDDPDPVCCVQPVPVVGDPVNVVSVVVNHVCNVVVVVSHDDDDD